Protein AF-A0A450ZAT5-F1 (afdb_monomer_lite)

pLDDT: mean 81.23, std 7.05, range [57.0, 88.81]

Secondary structure (DSSP, 8-state):
-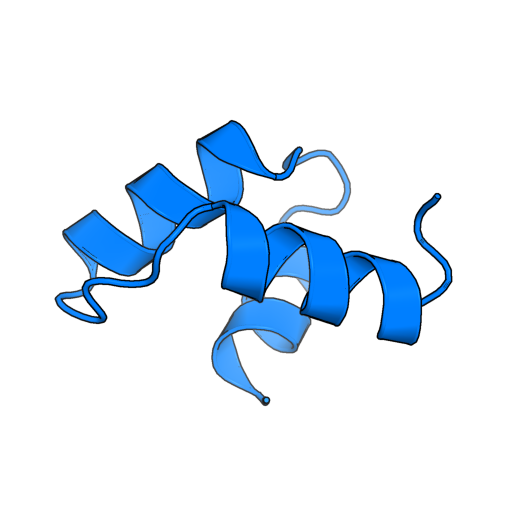HHHHHHHHH-TT--HHHHHHHHHHTT----HHHHHHHHHHTT--

Foldseek 3Di:
DPVLVVVCVVPVPDDLVNSCVVCVVVVNNDDSVRSVVVCVVVVND

Radius of gyration: 9.25 Å; chains: 1; bounding box: 17×17×24 Å

Structure (mmCIF, N/CA/C/O backbone):
data_AF-A0A450ZAT5-F1
#
_entry.id   AF-A0A450ZAT5-F1
#
loop_
_atom_site.group_PDB
_atom_site.id
_atom_site.type_symbol
_atom_site.label_atom_id
_atom_site.label_alt_id
_atom_site.label_comp_id
_atom_site.label_asym_id
_atom_site.label_entity_id
_atom_site.label_seq_id
_atom_site.pdbx_PDB_ins_code
_atom_site.Cartn_x
_atom_site.Cartn_y
_atom_site.Cartn_z
_atom_site.occupancy
_atom_site.B_iso_or_equiv
_atom_site.auth_seq_id
_atom_site.auth_comp_id
_atom_site.auth_asym_id
_atom_site.auth_atom_id
_atom_site.pdbx_PDB_model_num
ATOM 1 N N . MET A 1 1 ? 4.799 -8.754 4.213 1.00 57.59 1 MET A N 1
ATOM 2 C CA . MET A 1 1 ? 4.913 -9.266 2.831 1.00 57.59 1 MET A CA 1
ATOM 3 C C . MET A 1 1 ? 3.597 -9.888 2.386 1.00 57.59 1 MET A C 1
ATOM 5 O O . MET A 1 1 ? 3.127 -9.466 1.349 1.00 57.59 1 MET A O 1
ATOM 9 N N . ARG A 1 2 ? 2.960 -10.761 3.186 1.00 68.69 2 ARG A N 1
ATOM 10 C CA . ARG A 1 2 ? 1.690 -11.429 2.835 1.00 68.69 2 ARG A CA 1
ATOM 11 C C . ARG A 1 2 ? 0.490 -10.516 2.545 1.00 68.69 2 ARG A C 1
ATOM 13 O O . ARG A 1 2 ? -0.058 -10.609 1.468 1.00 68.69 2 ARG A O 1
ATOM 20 N N . LEU A 1 3 ? 0.157 -9.562 3.417 1.00 74.00 3 LEU A N 1
A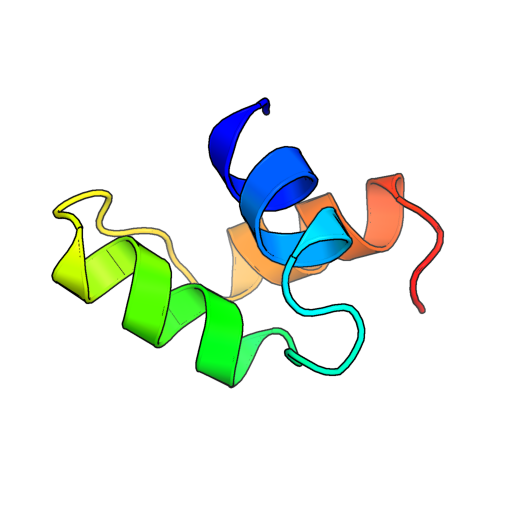TOM 21 C CA . LEU A 1 3 ? -1.064 -8.747 3.244 1.00 74.00 3 LEU A CA 1
ATOM 22 C C . LEU A 1 3 ? -1.129 -7.917 1.952 1.00 74.00 3 LEU A C 1
ATOM 24 O O . LEU A 1 3 ? -2.204 -7.705 1.409 1.00 74.00 3 LEU A O 1
ATOM 28 N N . ILE A 1 4 ? 0.012 -7.413 1.469 1.00 75.25 4 ILE A N 1
ATOM 29 C CA . ILE A 1 4 ? 0.044 -6.651 0.208 1.00 75.25 4 ILE A CA 1
ATOM 30 C C . ILE A 1 4 ? -0.094 -7.589 -0.982 1.00 75.25 4 ILE A C 1
ATOM 32 O O . ILE A 1 4 ? -0.733 -7.217 -1.954 1.00 75.25 4 ILE A O 1
ATOM 36 N N . ASP A 1 5 ? 0.503 -8.774 -0.889 1.00 76.31 5 ASP A N 1
ATOM 37 C CA . ASP A 1 5 ? 0.438 -9.803 -1.921 1.00 76.31 5 ASP A CA 1
ATOM 38 C C . ASP A 1 5 ? -0.984 -10.364 -2.029 1.00 76.31 5 ASP A C 1
ATOM 40 O O . ASP A 1 5 ? -1.582 -10.322 -3.094 1.00 76.31 5 ASP A O 1
ATOM 44 N N . GLU A 1 6 ? -1.593 -10.728 -0.899 1.00 81.81 6 GLU A N 1
ATOM 45 C CA . GLU A 1 6 ? -2.990 -11.163 -0.798 1.00 81.81 6 GLU A CA 1
ATOM 46 C C . GLU A 1 6 ? -3.951 -10.087 -1.319 1.00 81.81 6 GLU A C 1
ATOM 48 O O . GLU A 1 6 ? -4.794 -10.365 -2.170 1.00 81.81 6 GLU A O 1
ATOM 53 N N . GLN A 1 7 ? -3.790 -8.832 -0.881 1.00 80.88 7 GLN A N 1
ATOM 54 C CA . GLN A 1 7 ? -4.621 -7.740 -1.384 1.00 80.88 7 GLN A CA 1
ATOM 55 C C . GLN A 1 7 ? -4.389 -7.487 -2.876 1.00 80.88 7 GLN A C 1
ATOM 57 O O . GLN A 1 7 ? -5.332 -7.146 -3.585 1.00 80.88 7 GLN A O 1
ATOM 62 N N . TYR A 1 8 ? -3.162 -7.641 -3.374 1.00 77.69 8 TYR A N 1
ATOM 63 C CA . TYR A 1 8 ? -2.867 -7.490 -4.794 1.00 77.69 8 TYR A CA 1
ATOM 64 C C . TYR A 1 8 ? -3.482 -8.623 -5.628 1.00 77.69 8 TYR A C 1
ATOM 66 O O . TYR A 1 8 ? -4.072 -8.348 -6.668 1.00 77.69 8 TYR A O 1
ATOM 74 N N . MET A 1 9 ? -3.445 -9.867 -5.145 1.00 79.75 9 MET A N 1
ATOM 75 C CA . MET A 1 9 ? -4.129 -11.002 -5.776 1.00 79.75 9 MET A CA 1
ATOM 76 C C . MET A 1 9 ? -5.649 -10.799 -5.821 1.00 79.75 9 MET A C 1
ATOM 78 O O . MET A 1 9 ? -6.285 -11.135 -6.815 1.00 79.75 9 MET A O 1
ATOM 82 N N . LEU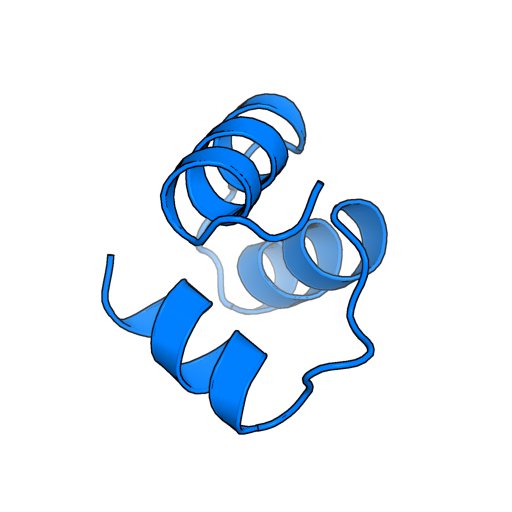 A 1 10 ? -6.230 -10.209 -4.772 1.00 83.00 10 LEU A N 1
ATOM 83 C CA . LEU A 1 10 ? -7.654 -9.864 -4.726 1.00 83.00 10 LEU A CA 1
ATOM 84 C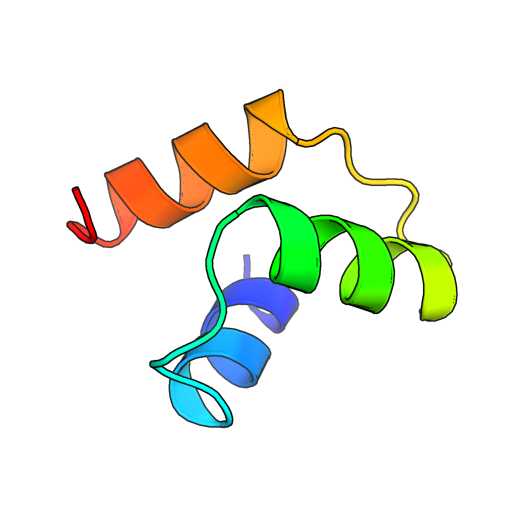 C . LEU A 1 10 ? -7.996 -8.636 -5.582 1.00 83.00 10 LEU A C 1
ATOM 86 O O . LEU A 1 10 ? -9.110 -8.518 -6.089 1.00 83.00 10 LEU A O 1
ATOM 90 N N . THR A 1 11 ? -7.058 -7.699 -5.729 1.00 79.44 11 THR A N 1
ATOM 91 C CA . THR A 1 11 ? -7.262 -6.424 -6.429 1.00 79.44 11 THR A CA 1
ATOM 92 C C . THR A 1 11 ? -6.050 -6.054 -7.295 1.00 79.44 11 THR A C 1
ATOM 94 O O . THR A 1 11 ? -5.305 -5.125 -6.965 1.00 79.44 11 THR A O 1
ATOM 97 N N . PRO A 1 12 ? -5.865 -6.708 -8.459 1.00 75.25 12 PRO A N 1
ATOM 98 C CA . PRO A 1 12 ? -4.703 -6.472 -9.324 1.00 75.25 12 PRO A CA 1
ATOM 99 C C . PRO A 1 12 ? -4.680 -5.065 -9.951 1.00 75.25 12 PRO A C 1
ATOM 101 O O . PRO A 1 12 ? -3.677 -4.633 -10.507 1.00 75.25 12 PRO A O 1
ATOM 104 N N . PHE A 1 13 ? -5.771 -4.303 -9.827 1.00 77.12 13 PHE A N 1
ATOM 105 C CA . PHE A 1 13 ? -5.902 -2.931 -10.331 1.00 77.12 13 PHE A CA 1
ATOM 106 C C . PHE A 1 13 ? -5.509 -1.855 -9.303 1.00 77.12 13 PHE A C 1
ATOM 108 O O . PHE A 1 13 ? -5.524 -0.655 -9.599 1.00 77.12 13 PHE A O 1
ATOM 115 N N . PHE A 1 14 ? -5.201 -2.238 -8.060 1.00 80.75 14 PHE A N 1
ATOM 116 C CA . PHE A 1 14 ? -4.883 -1.272 -7.013 1.00 80.75 14 PHE A CA 1
ATOM 117 C C . PHE A 1 14 ? -3.488 -0.686 -7.212 1.00 80.75 14 PHE A C 1
ATOM 119 O O . PHE A 1 14 ? -2.471 -1.276 -6.868 1.00 80.75 14 PHE A O 1
ATOM 126 N N . GLY A 1 15 ? -3.441 0.555 -7.693 1.00 82.81 15 GLY A N 1
ATOM 127 C CA . GLY A 1 15 ? -2.205 1.329 -7.708 1.00 82.81 15 GLY A CA 1
ATOM 128 C C . GLY A 1 15 ? -1.676 1.643 -6.299 1.00 82.81 15 GLY A C 1
ATOM 129 O O . GLY A 1 15 ? -2.400 1.615 -5.300 1.00 82.81 15 GLY A O 1
ATOM 130 N N . SER A 1 16 ? -0.408 2.060 -6.225 1.00 83.31 16 SER A N 1
ATOM 131 C CA . SER A 1 16 ? 0.305 2.358 -4.963 1.00 83.31 16 SER A CA 1
ATOM 132 C C . SER A 1 16 ? -0.423 3.295 -3.984 1.00 83.31 16 SER A C 1
ATOM 134 O O . SER A 1 16 ? -0.215 3.202 -2.776 1.00 83.31 16 SER A O 1
ATOM 136 N N . ARG A 1 17 ? -1.266 4.209 -4.483 1.00 86.19 17 ARG A N 1
ATOM 137 C CA . ARG A 1 17 ? -2.078 5.121 -3.658 1.00 86.19 17 ARG A CA 1
ATOM 138 C C . ARG A 1 17 ? -3.272 4.415 -3.010 1.00 86.19 17 ARG A C 1
ATOM 140 O O . ARG A 1 17 ? -3.521 4.626 -1.828 1.00 86.19 17 ARG A O 1
ATOM 147 N N . GLN A 1 18 ? -3.982 3.584 -3.772 1.00 87.75 18 GLN A N 1
ATOM 148 C CA . GLN A 1 18 ? -5.153 2.845 -3.288 1.00 87.75 18 GLN A CA 1
ATOM 149 C C . GLN A 1 18 ? -4.731 1.806 -2.251 1.00 87.75 18 GLN A C 1
ATOM 151 O O . GLN A 1 18 ? -5.291 1.750 -1.160 1.00 87.75 18 GLN A O 1
ATOM 156 N N . MET A 1 19 ? -3.640 1.097 -2.544 1.00 85.69 19 MET A N 1
ATOM 157 C CA . MET A 1 19 ? -3.027 0.141 -1.631 1.00 85.69 19 MET A CA 1
ATOM 158 C C . MET A 1 19 ? -2.596 0.796 -0.304 1.00 85.69 19 MET A C 1
ATOM 160 O O . MET A 1 19 ? -2.796 0.225 0.762 1.00 85.69 19 MET A 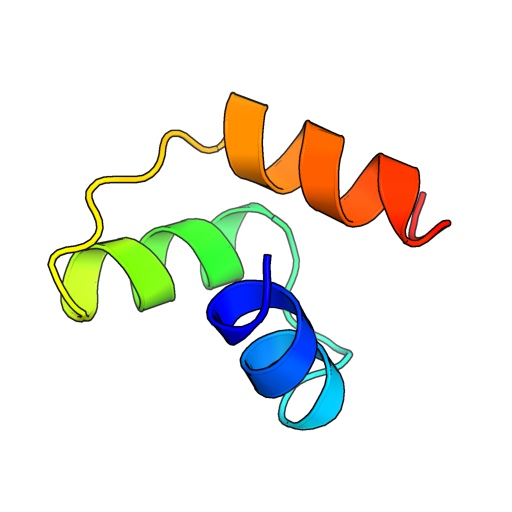O 1
ATOM 164 N N . ALA A 1 20 ? -2.076 2.032 -0.339 1.00 87.44 20 ALA A N 1
ATOM 165 C CA . ALA A 1 20 ? -1.719 2.768 0.880 1.00 87.44 20 ALA A CA 1
ATOM 166 C C . ALA A 1 20 ? -2.931 3.106 1.739 1.00 87.44 20 ALA A C 1
ATOM 168 O O . ALA A 1 20 ? -2.903 2.908 2.950 1.00 87.44 20 ALA A O 1
ATOM 169 N N . ARG A 1 21 ? -4.010 3.577 1.111 1.00 88.69 21 ARG A N 1
ATOM 170 C CA . ARG A 1 21 ? -5.251 3.890 1.820 1.00 88.69 21 ARG A CA 1
ATOM 171 C C . ARG A 1 21 ? -5.870 2.641 2.441 1.00 88.69 21 ARG A C 1
ATOM 173 O O . ARG A 1 21 ? -6.261 2.686 3.600 1.00 88.69 21 ARG A O 1
ATOM 180 N N . TRP A 1 22 ? -5.918 1.538 1.698 1.00 87.25 22 TRP A N 1
ATOM 181 C CA . TRP A 1 22 ? -6.468 0.282 2.198 1.00 87.25 22 TRP A CA 1
ATOM 182 C C . TRP A 1 22 ? -5.669 -0.242 3.397 1.00 87.25 22 TRP A C 1
ATOM 184 O O . TRP A 1 22 ? -6.244 -0.502 4.448 1.00 87.25 22 TRP A O 1
ATOM 194 N N . LEU A 1 23 ? -4.338 -0.274 3.299 1.00 85.19 23 LEU A N 1
ATOM 195 C CA . LEU A 1 23 ? -3.479 -0.721 4.403 1.00 85.19 23 LEU A CA 1
ATOM 196 C C . LEU A 1 23 ? -3.561 0.200 5.620 1.00 85.19 23 LEU A C 1
ATOM 198 O O . LEU A 1 23 ? -3.517 -0.278 6.750 1.00 85.19 23 LEU A O 1
ATOM 202 N N . ASN A 1 24 ? -3.716 1.507 5.413 1.00 86.69 24 ASN A N 1
ATOM 203 C CA . ASN A 1 24 ? -3.922 2.447 6.512 1.00 86.69 24 ASN A CA 1
ATOM 204 C C . ASN A 1 24 ? -5.280 2.247 7.191 1.00 86.69 24 ASN A C 1
ATOM 206 O O . ASN A 1 24 ? -5.339 2.304 8.415 1.00 86.69 24 ASN A O 1
ATOM 210 N N . ASN A 1 25 ? -6.337 1.944 6.432 1.00 87.50 25 ASN A N 1
ATOM 211 C CA . ASN A 1 25 ? -7.642 1.590 6.996 1.00 87.50 25 ASN A CA 1
ATOM 212 C C . ASN A 1 25 ? -7.590 0.289 7.811 1.00 87.50 25 ASN A C 1
ATOM 214 O O . ASN A 1 25 ? -8.313 0.159 8.789 1.00 87.50 25 ASN A O 1
ATOM 218 N N . GLN A 1 26 ? -6.717 -0.649 7.439 1.00 85.88 26 GLN A N 1
ATOM 219 C CA . GLN A 1 26 ? -6.448 -1.867 8.212 1.00 85.88 26 GLN A CA 1
ATOM 220 C C . GLN A 1 26 ? -5.503 -1.625 9.412 1.00 85.88 26 GLN A C 1
ATOM 222 O O . GLN A 1 26 ? -5.126 -2.565 10.101 1.00 85.88 26 GLN A O 1
ATOM 227 N N . GLY A 1 27 ? -5.081 -0.378 9.663 1.00 86.38 27 GLY A N 1
ATOM 228 C CA . GLY A 1 27 ? -4.212 -0.019 10.790 1.00 86.38 27 GLY A CA 1
ATOM 229 C C . GLY A 1 27 ? -2.712 -0.218 10.545 1.00 86.38 27 GLY A C 1
ATOM 230 O O . GLY A 1 27 ? -1.909 0.001 11.448 1.00 86.38 27 GLY A O 1
ATOM 231 N N . HIS A 1 28 ? -2.287 -0.575 9.329 1.00 80.50 28 HIS A N 1
ATOM 232 C CA . HIS A 1 28 ? -0.879 -0.872 9.045 1.00 80.50 28 HIS A CA 1
ATOM 233 C C . HIS A 1 28 ? 0.019 0.360 8.830 1.00 80.50 28 HIS A C 1
ATOM 235 O O . HIS A 1 28 ? 1.226 0.184 8.667 1.00 80.50 28 HIS A O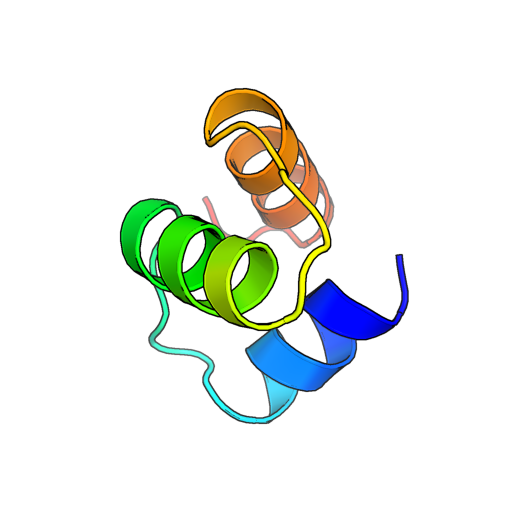 1
ATOM 241 N N . ASN A 1 29 ? -0.531 1.583 8.846 1.00 80.56 29 ASN A N 1
ATOM 242 C CA . ASN A 1 29 ? 0.164 2.874 8.669 1.00 80.56 29 ASN A CA 1
ATOM 243 C C . ASN A 1 29 ? 1.408 2.801 7.750 1.00 80.56 29 ASN A C 1
ATOM 245 O O . ASN A 1 29 ? 2.543 3.091 8.145 1.00 80.56 29 ASN A O 1
ATOM 249 N N . LEU A 1 30 ? 1.215 2.325 6.515 1.00 81.81 30 LEU A N 1
ATOM 250 C CA . LEU A 1 30 ? 2.301 2.110 5.563 1.00 81.81 30 LEU A CA 1
ATOM 251 C C . LEU A 1 30 ? 2.437 3.315 4.636 1.00 81.81 30 LEU A C 1
ATOM 253 O O . LEU A 1 30 ? 1.522 3.695 3.909 1.00 81.81 30 LEU A O 1
ATOM 257 N N . ASN A 1 31 ? 3.640 3.883 4.592 1.00 85.25 31 ASN A N 1
ATOM 258 C CA . ASN A 1 31 ? 3.939 4.978 3.679 1.00 85.25 31 ASN A CA 1
ATOM 259 C C . ASN A 1 31 ? 3.902 4.498 2.211 1.00 85.25 31 ASN A C 1
ATOM 261 O O . ASN A 1 31 ? 4.419 3.428 1.874 1.00 85.25 31 ASN A O 1
ATOM 265 N N . ARG A 1 32 ? 3.386 5.338 1.303 1.00 85.81 32 ARG A N 1
ATOM 266 C CA . ARG A 1 32 ? 3.352 5.099 -0.151 1.00 85.81 32 ARG A CA 1
ATOM 267 C C . ARG A 1 32 ? 4.712 4.676 -0.718 1.00 85.81 32 ARG A C 1
ATOM 269 O O . ARG A 1 32 ? 4.761 3.821 -1.599 1.00 85.81 32 ARG A O 1
ATOM 276 N N . LYS A 1 33 ? 5.822 5.234 -0.212 1.00 88.81 33 LYS A N 1
ATOM 277 C CA . LYS A 1 33 ? 7.186 4.851 -0.639 1.00 88.81 33 LYS A CA 1
ATOM 278 C C . LYS A 1 33 ? 7.465 3.360 -0.406 1.00 88.81 33 LYS A C 1
ATOM 280 O O . LYS A 1 33 ? 8.053 2.702 -1.261 1.00 88.81 33 LYS A O 1
ATOM 285 N N . ARG A 1 34 ? 7.006 2.821 0.729 1.00 86.50 34 ARG A N 1
ATOM 286 C CA . ARG A 1 34 ? 7.170 1.408 1.094 1.00 86.50 34 ARG A CA 1
ATOM 287 C C . ARG A 1 34 ? 6.359 0.506 0.170 1.00 86.50 34 ARG A C 1
ATOM 289 O O . ARG A 1 34 ? 6.884 -0.487 -0.314 1.00 86.50 34 ARG A O 1
ATOM 296 N N . ILE A 1 35 ? 5.128 0.899 -0.139 1.00 85.62 35 ILE A N 1
ATOM 297 C CA . ILE A 1 35 ? 4.233 0.154 -1.034 1.00 85.62 35 ILE A CA 1
ATOM 298 C C . ILE A 1 35 ? 4.760 0.154 -2.466 1.00 85.62 35 ILE A C 1
ATOM 300 O O . ILE A 1 35 ? 4.819 -0.898 -3.087 1.00 85.62 35 ILE A O 1
ATOM 304 N N . ARG A 1 36 ? 5.246 1.298 -2.963 1.00 86.50 36 ARG A N 1
ATOM 305 C CA . ARG A 1 36 ? 5.879 1.385 -4.288 1.00 86.50 36 ARG A CA 1
ATOM 306 C C . ARG A 1 36 ? 7.096 0.464 -4.411 1.00 86.50 36 ARG A C 1
ATOM 308 O O . ARG A 1 36 ? 7.282 -0.160 -5.450 1.00 86.50 36 ARG A O 1
ATOM 315 N N . ARG A 1 37 ? 7.914 0.365 -3.355 1.00 87.62 37 ARG A N 1
ATOM 316 C CA . ARG A 1 37 ? 9.057 -0.561 -3.308 1.00 87.62 37 ARG A CA 1
ATOM 317 C C . ARG A 1 37 ? 8.608 -2.024 -3.273 1.00 87.62 37 ARG A C 1
ATOM 319 O O . ARG A 1 37 ? 9.275 -2.858 -3.866 1.00 87.62 37 ARG A O 1
ATOM 326 N N . LEU A 1 38 ? 7.499 -2.337 -2.604 1.00 83.12 38 LEU A N 1
ATOM 327 C CA . LEU A 1 38 ? 6.947 -3.695 -2.559 1.00 83.12 38 LEU A CA 1
ATOM 328 C C . LEU A 1 38 ? 6.326 -4.107 -3.899 1.00 83.12 38 LEU A C 1
ATOM 330 O O . LEU A 1 38 ? 6.668 -5.167 -4.401 1.00 83.12 38 LEU A O 1
ATOM 334 N N . MET A 1 39 ? 5.548 -3.230 -4.536 1.00 82.94 39 MET A N 1
ATOM 335 C CA . MET A 1 39 ? 5.044 -3.439 -5.901 1.00 82.94 39 MET A CA 1
ATOM 336 C C . MET A 1 39 ? 6.182 -3.563 -6.926 1.00 82.94 39 MET A C 1
ATOM 338 O O . MET A 1 39 ? 6.118 -4.401 -7.814 1.00 82.94 39 MET A O 1
ATOM 342 N N . GLY A 1 40 ? 7.271 -2.801 -6.762 1.00 84.19 40 GLY A N 1
ATOM 343 C CA . GLY A 1 40 ? 8.480 -2.964 -7.581 1.00 84.19 40 GLY A CA 1
ATOM 344 C C . GLY A 1 40 ? 9.168 -4.316 -7.393 1.00 84.19 40 GLY A C 1
ATOM 345 O O . GLY A 1 40 ? 9.631 -4.898 -8.364 1.00 84.19 40 GLY A O 1
ATOM 346 N N . LYS A 1 41 ? 9.184 -4.864 -6.170 1.00 84.12 41 LYS A N 1
ATOM 347 C CA . LYS A 1 41 ? 9.669 -6.235 -5.931 1.00 84.12 41 LYS A CA 1
ATOM 348 C C . LYS A 1 41 ? 8.762 -7.304 -6.547 1.00 84.12 41 LYS A C 1
ATOM 350 O O . LYS A 1 41 ? 9.256 -8.374 -6.867 1.00 84.12 41 LYS A O 1
ATOM 355 N N . MET A 1 42 ? 7.473 -7.011 -6.710 1.00 79.69 42 MET A N 1
ATOM 356 C CA . MET A 1 42 ? 6.499 -7.875 -7.388 1.00 79.69 42 MET A CA 1
ATOM 357 C C . MET A 1 42 ? 6.530 -7.729 -8.921 1.00 79.69 42 MET A C 1
ATOM 359 O O . MET A 1 42 ? 5.765 -8.398 -9.601 1.00 79.69 42 MET A O 1
ATOM 363 N N . GLY A 1 43 ? 7.396 -6.869 -9.476 1.00 77.38 43 GLY A N 1
ATOM 364 C CA . GLY A 1 43 ? 7.510 -6.664 -10.926 1.00 77.38 43 GLY A CA 1
ATOM 365 C C . GLY A 1 43 ? 6.395 -5.809 -11.540 1.00 77.38 43 GLY A C 1
ATOM 366 O O . GLY A 1 43 ? 6.209 -5.830 -12.748 1.00 77.38 43 GLY A O 1
ATOM 367 N N . LEU A 1 44 ? 5.650 -5.061 -10.721 1.00 69.50 44 LEU A N 1
ATOM 368 C CA . LEU A 1 44 ? 4.473 -4.280 -11.128 1.00 69.50 44 LEU A CA 1
ATOM 369 C C . LEU A 1 44 ? 4.814 -2.819 -11.433 1.00 69.50 44 LEU A C 1
ATOM 371 O O . LEU A 1 44 ? 4.215 -1.897 -10.869 1.00 69.50 44 LEU A O 1
ATOM 375 N N . TRP A 1 45 ? 5.833 -2.606 -12.258 1.00 57.00 45 TRP A N 1
ATOM 376 C CA . TRP A 1 45 ? 6.285 -1.279 -12.671 1.00 57.00 45 TRP A CA 1
ATOM 377 C C . TRP A 1 45 ? 6.175 -1.086 -14.171 1.00 57.00 45 TRP A C 1
ATOM 379 O O . TRP A 1 45 ? 6.594 -2.006 -14.902 1.00 57.00 45 TRP A O 1
#

Organism: NCBI:txid2126332

Sequence (45 aa):
MRLIDEQYMLTPFFGSRQMARWLNNQGHNLNRKRIRRLMGKMGLW

InterPro domains:
  IPR025948 HTH-like domain [PF13276] (2-44)